Protein AF-A0A9X6AB47-F1 (afdb_monomer_lite)

Radius of gyration: 15.02 Å; chains: 1; bounding box: 34×23×43 Å

Secondary structure (DSSP, 8-state):
-TTT--HHHHHHHHHHHHHHH-TT----TT-HHHHHTTSSHHHHHHHTT--HHHHHHTTHHHHHHHHHHGGGG-S--

Foldseek 3Di:
DVVPDDPVLVVLQVLLVCLVPPPPDDADPVNCVCVVVVHCQSVVCSVVNHDSVVSVVPCVVVVVVVVVVCVVVDPDD

Sequence (77 aa):
DRAAYDPVRTGIALLVTAKKVWSGFAWRSDNWIDKLTGSAKVRTMIDAGATTDEIVAAWQDELKAFQRIRKEYLLYG

Structure (mmCIF, N/CA/C/O backbone):
data_AF-A0A9X6AB47-F1
#
_entry.id   AF-A0A9X6AB47-F1
#
loop_
_atom_site.group_PDB
_atom_site.id
_atom_site.type_symbol
_atom_site.label_atom_id
_atom_site.label_alt_id
_atom_site.label_comp_id
_atom_site.label_asym_id
_atom_site.label_entity_id
_atom_site.label_seq_id
_atom_site.pdbx_PDB_ins_code
_atom_site.Cartn_x
_atom_site.Cartn_y
_atom_site.Cartn_z
_atom_site.occupancy
_atom_site.B_iso_or_equiv
_atom_site.auth_seq_id
_atom_site.auth_comp_id
_atom_site.auth_asym_id
_atom_site.auth_atom_id
_atom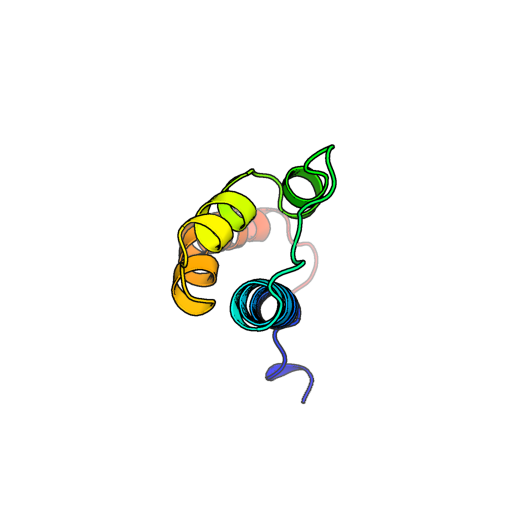_site.pdbx_PDB_model_num
ATOM 1 N N . ASP A 1 1 ? -21.600 -3.459 -4.840 1.00 78.62 1 ASP A N 1
ATOM 2 C CA . ASP A 1 1 ? -21.950 -3.674 -3.425 1.00 78.62 1 ASP A CA 1
ATOM 3 C C . ASP A 1 1 ? -20.891 -2.997 -2.560 1.00 78.62 1 ASP A C 1
ATOM 5 O O . ASP A 1 1 ? -19.710 -3.192 -2.820 1.00 78.62 1 ASP A O 1
ATOM 9 N N . ARG A 1 2 ? -21.295 -2.151 -1.605 1.00 76.94 2 ARG A N 1
ATOM 10 C CA . ARG A 1 2 ? -20.362 -1.435 -0.716 1.00 76.94 2 ARG A CA 1
ATOM 11 C C . ARG A 1 2 ? -19.700 -2.369 0.298 1.00 76.94 2 ARG A C 1
ATOM 13 O O . ARG A 1 2 ? -18.581 -2.088 0.702 1.00 76.94 2 ARG A O 1
ATOM 20 N N . ALA A 1 3 ? -20.362 -3.462 0.676 1.00 85.56 3 ALA A N 1
ATOM 21 C CA . ALA A 1 3 ? -19.812 -4.448 1.601 1.00 85.56 3 ALA A CA 1
ATOM 22 C C . ALA A 1 3 ? -18.759 -5.352 0.937 1.00 85.56 3 ALA A C 1
ATOM 24 O O . ALA A 1 3 ? -17.891 -5.886 1.618 1.00 85.56 3 ALA A O 1
ATOM 25 N N . ALA A 1 4 ? -18.811 -5.497 -0.390 1.00 87.56 4 ALA A N 1
ATOM 26 C CA . ALA A 1 4 ? -17.886 -6.338 -1.151 1.00 87.56 4 ALA A CA 1
ATOM 27 C C . ALA A 1 4 ? -16.639 -5.594 -1.665 1.00 87.56 4 ALA A C 1
ATOM 29 O O . ALA A 1 4 ? -15.68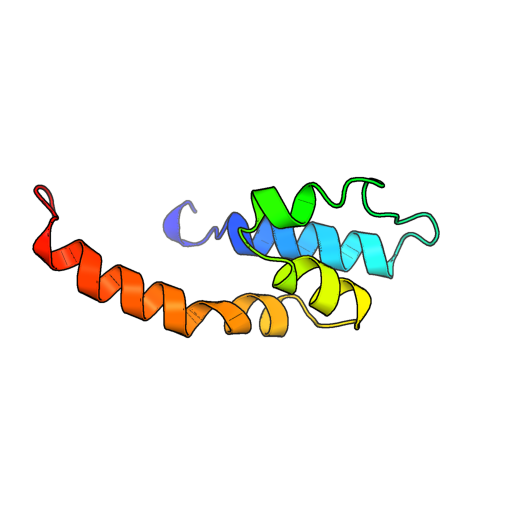8 -6.229 -2.116 1.00 87.56 4 A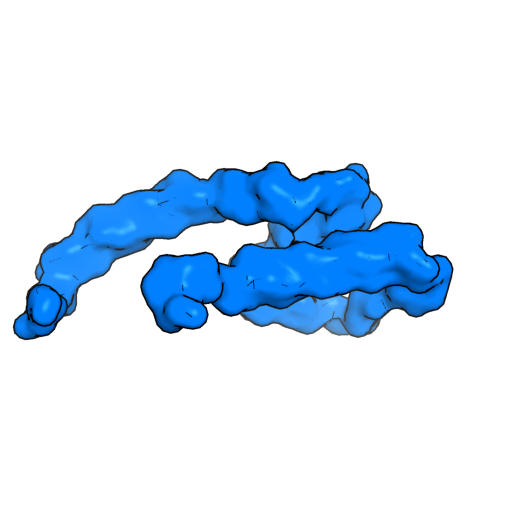LA A O 1
ATOM 30 N N . TYR A 1 5 ? -16.644 -4.257 -1.660 1.00 90.44 5 TYR A N 1
ATOM 31 C CA . TYR A 1 5 ? -15.564 -3.459 -2.237 1.00 90.44 5 TYR A CA 1
ATOM 32 C C . TYR A 1 5 ? -14.502 -3.098 -1.194 1.00 90.44 5 TYR A C 1
ATOM 34 O O . TYR A 1 5 ? -14.787 -2.377 -0.239 1.00 90.44 5 TYR A O 1
ATOM 42 N N . ASP A 1 6 ? -13.263 -3.539 -1.426 1.00 92.44 6 ASP A N 1
ATOM 43 C CA . ASP A 1 6 ? -12.088 -3.120 -0.659 1.00 92.44 6 ASP A CA 1
ATOM 44 C C . ASP A 1 6 ? -11.284 -2.064 -1.452 1.00 92.44 6 ASP A C 1
ATOM 46 O O . ASP A 1 6 ? -10.571 -2.405 -2.410 1.00 92.44 6 ASP A O 1
ATOM 50 N N . PRO A 1 7 ? -11.381 -0.770 -1.089 1.00 92.81 7 PRO A N 1
ATOM 51 C CA . PRO A 1 7 ? -10.687 0.301 -1.798 1.00 92.81 7 PRO A CA 1
ATOM 52 C C . PRO A 1 7 ? -9.162 0.237 -1.655 1.00 92.81 7 PRO A C 1
ATOM 54 O O . PRO A 1 7 ? -8.449 0.582 -2.598 1.00 92.81 7 PRO A O 1
ATOM 57 N N . VAL A 1 8 ? -8.645 -0.211 -0.506 1.00 92.31 8 VAL A N 1
ATOM 58 C CA . VAL A 1 8 ? -7.197 -0.249 -0.249 1.00 92.31 8 VAL A CA 1
ATOM 59 C C . VAL A 1 8 ? -6.563 -1.357 -1.078 1.00 92.31 8 VAL A C 1
ATOM 61 O O . VAL A 1 8 ? -5.587 -1.116 -1.793 1.00 92.31 8 VAL A O 1
ATOM 64 N N . ARG A 1 9 ? -7.171 -2.549 -1.069 1.00 95.19 9 ARG A N 1
ATOM 65 C CA . ARG A 1 9 ? -6.762 -3.658 -1.938 1.00 95.19 9 ARG A CA 1
ATOM 66 C C . ARG A 1 9 ? -6.794 -3.255 -3.409 1.00 95.19 9 ARG A C 1
ATOM 68 O O . ARG A 1 9 ? -5.862 -3.567 -4.145 1.00 95.19 9 ARG A O 1
ATOM 75 N N . THR A 1 10 ? -7.836 -2.539 -3.827 1.00 96.56 10 THR A N 1
ATOM 76 C CA . THR A 1 10 ? -7.981 -2.077 -5.214 1.00 96.56 10 THR A CA 1
ATOM 77 C C . THR A 1 10 ? -6.850 -1.128 -5.613 1.00 96.56 10 THR A C 1
ATOM 79 O O . THR A 1 10 ? -6.224 -1.332 -6.652 1.00 96.56 10 THR A O 1
ATOM 82 N N . GLY A 1 11 ? -6.518 -0.138 -4.778 1.00 96.44 11 GLY A N 1
ATOM 83 C CA . GLY A 1 11 ? -5.399 0.775 -5.041 1.00 96.44 11 GLY A CA 1
ATOM 84 C C . GLY A 1 11 ? -4.058 0.049 -5.194 1.00 96.44 11 GLY A C 1
ATOM 85 O O . GLY A 1 11 ? -3.264 0.368 -6.076 1.00 96.44 11 GLY A O 1
ATOM 86 N N . ILE A 1 12 ? -3.831 -0.989 -4.392 1.00 96.88 12 ILE A N 1
ATOM 87 C CA . ILE A 1 12 ? -2.604 -1.791 -4.452 1.00 96.88 12 ILE A CA 1
ATOM 88 C C . ILE A 1 12 ? -2.583 -2.683 -5.691 1.00 96.88 12 ILE A C 1
ATOM 90 O O . ILE A 1 12 ? -1.550 -2.779 -6.350 1.00 96.88 12 ILE A O 1
ATOM 94 N N . ALA A 1 13 ? -3.718 -3.275 -6.069 1.00 98.00 13 ALA A N 1
ATOM 95 C CA . ALA A 1 13 ? -3.844 -4.023 -7.318 1.00 98.00 13 ALA A CA 1
ATOM 96 C C . ALA A 1 13 ? -3.520 -3.155 -8.543 1.00 98.00 13 ALA A C 1
ATOM 98 O O . ALA A 1 13 ? -2.845 -3.623 -9.463 1.00 98.00 13 ALA A O 1
ATOM 99 N N . LEU A 1 14 ? -3.936 -1.884 -8.542 1.00 98.06 14 LEU A N 1
ATOM 100 C CA . LEU A 1 14 ? -3.594 -0.935 -9.603 1.00 98.06 14 LEU A CA 1
ATOM 101 C C . LEU A 1 14 ? -2.084 -0.685 -9.680 1.00 98.06 14 LEU A C 1
ATOM 103 O O . LEU A 1 14 ? -1.524 -0.742 -10.772 1.00 98.06 14 LEU A O 1
ATOM 107 N N . LEU A 1 15 ? -1.411 -0.466 -8.545 1.00 97.62 15 LEU A N 1
ATOM 108 C CA . LEU A 1 15 ? 0.042 -0.252 -8.512 1.00 97.62 15 LEU A CA 1
ATOM 109 C C . LEU A 1 15 ? 0.823 -1.492 -8.967 1.00 97.62 15 LEU A C 1
ATOM 111 O O . LEU A 1 15 ? 1.719 -1.374 -9.802 1.00 97.62 15 LEU A O 1
ATOM 115 N N . VAL A 1 16 ? 0.455 -2.678 -8.470 1.00 98.25 16 VAL A N 1
ATOM 116 C CA . VAL A 1 16 ? 1.058 -3.959 -8.881 1.00 98.25 16 VAL A CA 1
ATOM 117 C C . VAL A 1 16 ? 0.879 -4.177 -10.385 1.00 98.25 16 VAL A C 1
ATOM 119 O O . VAL A 1 16 ? 1.827 -4.529 -11.087 1.00 98.25 16 VAL A O 1
ATOM 122 N N . THR A 1 17 ? -0.326 -3.924 -10.903 1.00 98.31 17 THR A N 1
ATOM 123 C CA . THR A 1 17 ? -0.620 -4.076 -12.333 1.00 98.31 17 THR A CA 1
ATOM 124 C C . THR A 1 17 ? 0.188 -3.087 -13.163 1.00 98.31 17 THR A C 1
ATOM 126 O O . THR A 1 17 ? 0.829 -3.500 -14.126 1.00 98.31 17 THR A O 1
ATOM 129 N N . ALA A 1 18 ? 0.225 -1.810 -12.773 1.00 97.81 18 ALA A N 1
ATOM 130 C CA . ALA A 1 18 ? 0.997 -0.783 -13.465 1.00 97.81 18 ALA A CA 1
ATOM 131 C C . ALA A 1 18 ? 2.490 -1.138 -13.519 1.00 97.81 18 ALA A C 1
ATOM 133 O O . ALA A 1 18 ? 3.080 -1.090 -14.596 1.00 97.81 18 ALA A O 1
ATOM 134 N N . LYS A 1 19 ? 3.076 -1.587 -12.399 1.00 97.38 19 LYS A N 1
ATOM 135 C CA . LYS A 1 19 ? 4.467 -2.063 -12.342 1.00 97.38 19 LYS A CA 1
ATOM 136 C C . LYS A 1 19 ? 4.723 -3.235 -13.296 1.00 97.38 19 LYS A C 1
ATOM 138 O O . LYS A 1 19 ? 5.790 -3.305 -13.897 1.00 97.38 19 LYS A O 1
ATOM 143 N N . LYS A 1 20 ? 3.759 -4.151 -13.434 1.00 96.81 20 LYS A N 1
ATOM 144 C CA . LYS A 1 20 ? 3.883 -5.351 -14.274 1.00 96.81 20 LYS A CA 1
ATOM 145 C C . LYS A 1 20 ? 3.766 -5.060 -15.770 1.00 96.81 20 LYS A C 1
ATOM 147 O O . LYS A 1 20 ? 4.471 -5.682 -16.558 1.00 96.81 20 LYS A O 1
ATOM 152 N N . VAL A 1 21 ? 2.842 -4.186 -16.173 1.00 97.81 21 VAL A N 1
ATOM 153 C CA . VAL A 1 21 ? 2.486 -4.007 -17.595 1.00 97.81 21 VAL A CA 1
ATOM 154 C C . VAL A 1 21 ? 3.165 -2.812 -18.253 1.00 97.81 21 VAL A C 1
ATOM 156 O O . VAL A 1 21 ? 3.215 -2.747 -19.479 1.00 97.81 21 VAL A O 1
ATOM 159 N N . TRP A 1 22 ? 3.681 -1.863 -17.470 1.00 97.69 22 TRP A N 1
ATOM 160 C CA . TRP A 1 22 ? 4.280 -0.643 -17.995 1.00 97.69 22 TRP A CA 1
ATOM 161 C C . TRP A 1 22 ? 5.761 -0.544 -17.631 1.00 97.69 22 TRP A C 1
ATOM 163 O O . TRP A 1 22 ? 6.129 -0.308 -16.483 1.00 97.69 22 TRP A O 1
ATOM 173 N N . SER A 1 23 ? 6.624 -0.652 -18.642 1.00 95.44 23 SER A N 1
ATOM 174 C CA . SER A 1 23 ? 8.083 -0.543 -18.490 1.00 95.44 23 SER A CA 1
ATOM 175 C C . SER A 1 23 ? 8.560 0.834 -18.016 1.00 95.44 23 SER A C 1
ATOM 177 O O . SER A 1 23 ? 9.656 0.942 -17.476 1.00 95.44 23 SER A O 1
ATOM 179 N N . GLY A 1 24 ? 7.748 1.879 -18.199 1.00 96.94 24 GLY A N 1
ATOM 180 C CA . GLY A 1 24 ? 8.032 3.237 -17.731 1.00 96.94 24 GLY A CA 1
ATOM 181 C C . GLY A 1 24 ? 7.594 3.509 -16.292 1.00 96.94 24 GLY A C 1
ATOM 182 O O . GLY A 1 24 ? 7.694 4.650 -15.845 1.00 96.94 24 GLY A O 1
ATOM 183 N N . PHE A 1 25 ? 7.090 2.502 -15.572 1.00 97.19 25 PHE A N 1
ATOM 184 C CA . PHE A 1 25 ? 6.684 2.675 -14.185 1.00 97.19 25 PHE A CA 1
ATOM 185 C C . PHE A 1 25 ? 7.863 3.157 -13.332 1.00 97.19 25 PHE A C 1
ATOM 187 O O . PHE A 1 25 ? 8.881 2.475 -13.200 1.00 97.19 25 PHE A O 1
ATOM 194 N N . ALA A 1 26 ? 7.680 4.304 -12.685 1.00 97.12 26 ALA A N 1
ATOM 195 C CA . ALA A 1 26 ? 8.617 4.850 -11.722 1.00 97.12 26 ALA A CA 1
ATOM 196 C C . ALA A 1 26 ? 7.858 5.436 -10.533 1.00 97.12 26 ALA A C 1
ATOM 198 O O . ALA A 1 26 ? 6.821 6.087 -10.685 1.00 97.12 26 ALA A O 1
ATOM 199 N N . TRP A 1 27 ? 8.403 5.232 -9.337 1.00 97.50 27 TRP A N 1
ATOM 200 C CA . TRP A 1 27 ? 7.975 5.990 -8.172 1.00 97.50 27 TRP A CA 1
ATOM 201 C C . TRP A 1 27 ? 8.373 7.456 -8.337 1.00 97.50 27 TRP A C 1
ATOM 203 O O . TRP A 1 27 ? 9.345 7.784 -9.020 1.00 97.50 27 TRP A O 1
ATOM 213 N N . ARG A 1 28 ? 7.643 8.350 -7.669 1.00 97.38 28 ARG A N 1
ATOM 214 C CA . ARG A 1 28 ? 8.109 9.729 -7.499 1.00 97.38 28 ARG A CA 1
ATOM 215 C C . ARG A 1 28 ? 9.476 9.712 -6.810 1.00 97.38 28 ARG A C 1
ATOM 217 O O . ARG A 1 28 ? 9.687 8.920 -5.895 1.00 97.38 28 ARG A O 1
ATOM 224 N N . SER A 1 29 ? 10.370 10.614 -7.207 1.00 97.12 29 SER A N 1
ATOM 225 C CA . SER A 1 29 ? 11.740 10.696 -6.675 1.00 97.12 29 SER A CA 1
ATOM 226 C C . SER A 1 29 ? 11.808 10.931 -5.162 1.00 97.12 29 SER A C 1
ATOM 228 O O . SER A 1 29 ? 12.799 10.586 -4.528 1.00 97.12 29 SER A O 1
ATOM 230 N N . ASP A 1 30 ? 10.749 11.489 -4.575 1.00 97.19 30 ASP A N 1
ATOM 231 C CA . ASP A 1 30 ? 10.606 11.730 -3.139 1.00 97.19 30 ASP A CA 1
ATOM 232 C C . ASP A 1 30 ? 10.040 10.532 -2.359 1.00 97.19 30 ASP A C 1
ATOM 23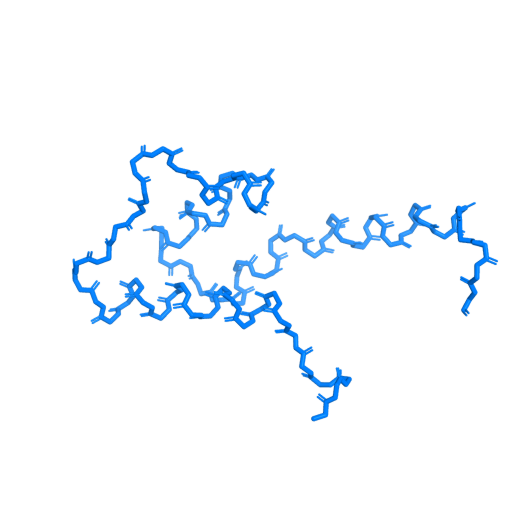4 O O . ASP A 1 30 ? 9.815 10.647 -1.153 1.00 97.19 30 ASP A O 1
ATOM 238 N N . ASN A 1 31 ? 9.769 9.407 -3.033 1.00 96.19 31 ASN A N 1
ATOM 239 C CA . ASN A 1 31 ? 9.106 8.228 -2.476 1.00 96.19 31 ASN A CA 1
ATOM 240 C C . ASN A 1 31 ? 7.848 8.582 -1.666 1.00 96.19 31 ASN A C 1
ATOM 242 O O . ASN A 1 31 ? 7.562 7.959 -0.645 1.00 96.19 31 ASN A O 1
ATOM 246 N N . TRP A 1 32 ? 7.065 9.573 -2.118 1.00 97.25 32 TRP A N 1
ATOM 247 C CA . TRP A 1 32 ? 5.873 10.035 -1.393 1.00 97.25 32 TRP A CA 1
ATOM 248 C C . TRP A 1 32 ? 4.867 8.918 -1.071 1.00 97.25 32 TRP A C 1
ATOM 250 O O . TRP A 1 32 ? 4.118 9.017 -0.099 1.00 97.25 32 TRP A O 1
ATOM 260 N N . ILE A 1 33 ? 4.875 7.837 -1.855 1.00 97.38 33 ILE A N 1
ATOM 261 C CA . ILE A 1 33 ? 4.084 6.635 -1.586 1.00 97.38 33 ILE A CA 1
ATOM 262 C C . ILE A 1 33 ? 4.311 6.097 -0.168 1.00 97.38 33 ILE A C 1
ATOM 264 O O . ILE A 1 33 ? 3.338 5.745 0.485 1.00 97.38 33 ILE A O 1
ATOM 268 N N . ASP A 1 34 ? 5.539 6.152 0.354 1.00 97.38 34 ASP A N 1
ATOM 269 C CA . ASP A 1 34 ? 5.872 5.645 1.688 1.00 97.38 34 ASP A CA 1
ATOM 270 C C . ASP A 1 34 ? 5.141 6.437 2.783 1.00 97.38 34 ASP A C 1
ATOM 272 O O . ASP A 1 34 ? 4.758 5.884 3.812 1.00 97.38 34 ASP A O 1
ATOM 276 N N . LYS A 1 35 ? 4.889 7.732 2.547 1.00 96.94 35 LYS A N 1
ATOM 277 C CA . LYS A 1 35 ? 4.098 8.576 3.454 1.00 96.94 35 LYS A CA 1
ATOM 278 C C . LYS A 1 35 ? 2.611 8.271 3.353 1.00 96.94 35 LYS A C 1
ATOM 280 O O . LYS A 1 35 ? 1.927 8.271 4.370 1.00 96.94 35 LYS A O 1
ATOM 285 N N . LEU A 1 36 ? 2.116 7.995 2.145 1.00 94.81 36 LEU A N 1
ATOM 286 C CA . LEU A 1 36 ? 0.721 7.612 1.930 1.00 94.81 36 LEU A CA 1
ATOM 287 C C . LEU A 1 36 ? 0.404 6.255 2.576 1.00 94.81 36 LEU A C 1
ATOM 289 O O . LEU A 1 36 ? -0.669 6.089 3.147 1.00 94.81 36 LEU A O 1
ATOM 293 N N . THR A 1 37 ? 1.335 5.300 2.510 1.00 93.62 37 THR A N 1
ATOM 294 C CA . THR A 1 37 ? 1.176 3.947 3.070 1.00 93.62 37 THR A CA 1
ATOM 295 C C . THR A 1 37 ? 1.705 3.809 4.498 1.00 93.62 37 THR A C 1
ATOM 297 O O . THR A 1 37 ? 1.673 2.715 5.055 1.00 93.62 37 THR A O 1
ATOM 300 N N . GLY A 1 38 ? 2.217 4.892 5.091 1.00 93.31 38 GLY A N 1
ATOM 301 C CA . GLY A 1 38 ? 2.746 4.929 6.459 1.00 93.31 38 GLY A CA 1
ATOM 302 C C . GLY A 1 38 ? 4.051 4.152 6.679 1.00 93.31 38 GLY A C 1
ATOM 303 O O . GLY A 1 38 ? 4.523 4.059 7.808 1.00 93.31 38 GLY A O 1
ATOM 304 N N . SER A 1 39 ? 4.638 3.579 5.627 1.00 94.50 39 SER A N 1
ATOM 305 C CA . SER A 1 39 ? 5.910 2.853 5.652 1.00 94.50 39 SER A CA 1
ATOM 306 C C . SER A 1 39 ? 6.429 2.612 4.232 1.00 94.50 39 SER A C 1
ATOM 308 O O . SER A 1 39 ? 5.668 2.674 3.266 1.00 94.50 39 SER A O 1
ATOM 310 N N . ALA A 1 40 ? 7.701 2.224 4.112 1.00 97.00 40 ALA A N 1
ATOM 311 C CA . ALA A 1 40 ? 8.299 1.806 2.842 1.00 97.00 40 ALA A CA 1
ATOM 312 C C . ALA A 1 40 ? 7.832 0.425 2.337 1.00 97.00 40 ALA A C 1
ATOM 314 O O . ALA A 1 40 ? 8.167 0.034 1.222 1.00 97.00 40 ALA A O 1
ATOM 315 N N . LYS A 1 41 ? 7.074 -0.330 3.145 1.00 95.94 41 LYS A N 1
ATOM 316 C CA . LYS A 1 41 ? 6.804 -1.759 2.928 1.00 95.94 41 LYS A CA 1
ATOM 317 C C . LYS A 1 41 ? 6.056 -2.039 1.624 1.00 95.94 41 LYS A C 1
ATOM 319 O O . LYS A 1 41 ? 6.433 -2.941 0.888 1.00 95.94 41 LYS A O 1
ATOM 324 N N . VAL A 1 42 ? 5.032 -1.245 1.306 1.00 96.19 42 VAL A N 1
ATOM 325 C CA . VAL A 1 42 ? 4.257 -1.409 0.062 1.00 96.19 42 VAL A CA 1
ATOM 326 C C . VAL A 1 42 ? 5.149 -1.198 -1.160 1.00 96.19 42 VAL A C 1
ATOM 328 O O . VAL A 1 42 ? 5.176 -2.042 -2.052 1.00 96.19 42 VAL A O 1
ATOM 331 N N . ARG A 1 43 ? 5.917 -0.102 -1.184 1.00 97.81 43 ARG A N 1
ATOM 332 C CA . ARG A 1 43 ? 6.826 0.222 -2.287 1.00 97.81 43 ARG A CA 1
ATOM 333 C C . ARG A 1 43 ? 7.860 -0.879 -2.505 1.00 97.81 43 ARG A C 1
ATOM 335 O O . ARG A 1 43 ? 7.998 -1.369 -3.622 1.00 97.81 43 ARG A O 1
ATOM 342 N N . THR A 1 44 ? 8.556 -1.288 -1.444 1.00 98.00 44 THR A N 1
ATOM 343 C CA . THR A 1 44 ? 9.636 -2.279 -1.549 1.00 98.00 44 THR A CA 1
ATOM 344 C C . THR A 1 44 ? 9.120 -3.662 -1.932 1.00 98.00 44 THR A C 1
ATOM 346 O O . THR A 1 44 ? 9.775 -4.345 -2.712 1.00 98.00 44 THR A O 1
ATOM 349 N N . MET A 1 45 ? 7.939 -4.066 -1.457 1.00 98.25 45 MET A N 1
ATOM 350 C CA . MET A 1 45 ? 7.321 -5.331 -1.863 1.00 98.25 45 MET A CA 1
ATOM 351 C C . MET A 1 45 ? 6.892 -5.320 -3.335 1.00 98.25 45 MET A C 1
ATOM 353 O O . MET A 1 45 ? 7.131 -6.300 -4.037 1.00 98.25 45 MET A O 1
ATOM 357 N N . ILE A 1 46 ? 6.319 -4.217 -3.830 1.00 97.81 46 ILE A N 1
ATOM 358 C CA . ILE A 1 46 ? 5.980 -4.074 -5.256 1.00 97.81 46 ILE A CA 1
ATOM 359 C C . ILE A 1 46 ? 7.247 -4.119 -6.117 1.00 97.81 46 ILE A C 1
ATOM 361 O O . ILE A 1 46 ? 7.270 -4.802 -7.140 1.00 97.81 46 ILE A O 1
ATOM 365 N N . ASP A 1 47 ? 8.315 -3.433 -5.703 1.00 97.75 47 ASP A N 1
ATOM 366 C CA . ASP A 1 47 ? 9.599 -3.477 -6.410 1.00 97.75 47 ASP A CA 1
ATOM 367 C C . ASP A 1 47 ? 10.238 -4.875 -6.381 1.00 97.75 47 ASP A C 1
ATOM 369 O O . ASP A 1 47 ? 10.883 -5.262 -7.352 1.00 97.75 47 ASP A O 1
ATOM 373 N N . ALA A 1 48 ? 10.006 -5.649 -5.317 1.00 97.81 48 ALA A N 1
ATOM 374 C CA . ALA A 1 48 ? 10.423 -7.045 -5.198 1.00 97.81 48 ALA A CA 1
ATOM 375 C C . ALA A 1 48 ? 9.519 -8.036 -5.963 1.00 97.81 48 ALA A C 1
ATOM 377 O O . ALA A 1 48 ? 9.796 -9.233 -5.964 1.00 97.81 48 ALA A O 1
ATOM 378 N N . GLY A 1 49 ? 8.453 -7.563 -6.618 1.00 97.25 49 GLY A N 1
ATOM 379 C CA . GLY A 1 49 ? 7.554 -8.397 -7.419 1.00 97.25 49 GLY A CA 1
ATOM 380 C C . GLY A 1 49 ? 6.470 -9.130 -6.626 1.00 97.25 49 GLY A C 1
ATOM 381 O O . GLY A 1 49 ? 5.866 -10.060 -7.160 1.00 97.25 49 GLY A O 1
ATOM 382 N N . ALA A 1 50 ? 6.202 -8.722 -5.384 1.00 98.12 50 ALA A N 1
ATOM 383 C CA . ALA A 1 50 ? 5.130 -9.301 -4.584 1.00 98.12 50 ALA A CA 1
ATOM 384 C C . ALA A 1 50 ? 3.750 -9.072 -5.226 1.00 98.12 50 ALA A C 1
ATOM 386 O O . ALA A 1 50 ? 3.458 -8.033 -5.828 1.00 98.12 50 ALA A O 1
AT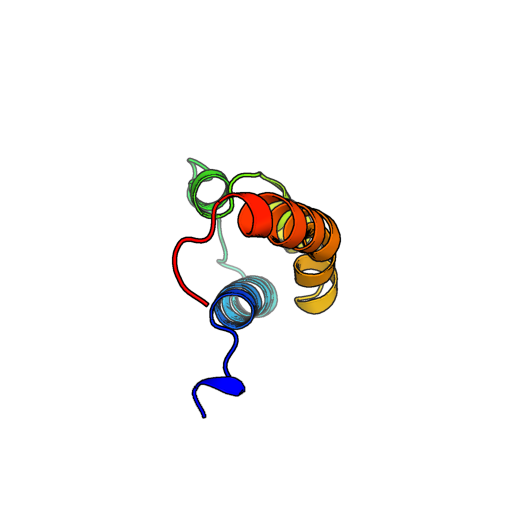OM 387 N N . THR A 1 51 ? 2.875 -10.051 -5.052 1.00 98.00 51 THR A N 1
ATOM 388 C CA . THR A 1 51 ? 1.475 -10.003 -5.467 1.00 98.00 51 THR A CA 1
ATOM 389 C C . THR A 1 51 ? 0.651 -9.090 -4.559 1.00 98.00 51 THR A C 1
ATOM 391 O O . THR A 1 51 ? 1.015 -8.799 -3.418 1.00 98.00 51 THR A O 1
ATOM 394 N N . THR A 1 52 ? -0.521 -8.666 -5.040 1.00 97.38 52 THR A N 1
ATOM 395 C CA . THR A 1 52 ? -1.478 -7.900 -4.227 1.00 97.38 52 THR A CA 1
ATOM 396 C C . THR A 1 52 ? -1.840 -8.626 -2.931 1.00 97.38 52 THR A C 1
ATOM 398 O O . THR A 1 52 ? -1.957 -7.974 -1.899 1.00 97.38 52 THR A O 1
ATOM 401 N N . ASP A 1 53 ? -1.987 -9.952 -2.959 1.00 96.88 53 ASP A N 1
ATOM 402 C CA . ASP A 1 53 ? -2.328 -10.743 -1.773 1.00 96.88 53 ASP A CA 1
ATOM 403 C C . ASP A 1 53 ? -1.215 -10.756 -0.731 1.00 96.88 53 ASP A C 1
ATOM 405 O O . ASP A 1 53 ? -1.486 -10.539 0.448 1.00 96.88 53 ASP A O 1
ATOM 409 N N . GLU A 1 54 ? 0.035 -10.940 -1.154 1.00 97.69 54 GLU A N 1
ATOM 410 C CA 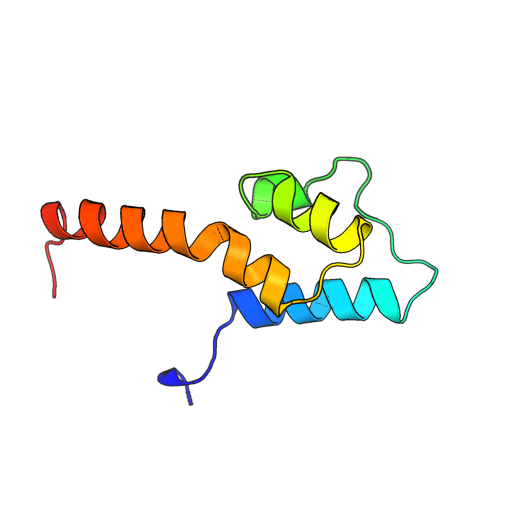. GLU A 1 54 ? 1.189 -10.912 -0.249 1.00 97.69 54 GLU A CA 1
ATOM 411 C C . GLU A 1 54 ? 1.358 -9.538 0.394 1.00 97.69 54 GLU A C 1
ATOM 413 O O . GLU A 1 54 ? 1.581 -9.436 1.600 1.00 97.69 54 GLU A O 1
ATOM 418 N N . ILE A 1 55 ? 1.197 -8.477 -0.401 1.00 96.38 55 ILE A N 1
ATOM 419 C CA . ILE A 1 55 ? 1.244 -7.101 0.087 1.00 96.38 55 ILE A CA 1
ATOM 420 C C . ILE A 1 55 ? 0.130 -6.902 1.125 1.00 96.38 55 ILE A C 1
ATOM 422 O O . ILE A 1 55 ? 0.431 -6.516 2.251 1.00 96.38 55 ILE A O 1
ATOM 426 N N . VAL A 1 56 ? -1.121 -7.266 0.805 1.00 95.00 56 VAL A N 1
ATOM 427 C CA . VAL A 1 56 ? -2.283 -7.140 1.710 1.00 95.00 56 VAL A CA 1
ATOM 428 C C . VAL A 1 56 ? -2.156 -7.934 2.993 1.00 95.00 56 VAL A C 1
ATOM 430 O O . VAL A 1 56 ? -2.511 -7.420 4.058 1.00 95.00 56 VAL A O 1
ATOM 433 N N . ALA A 1 57 ? -1.624 -9.149 2.920 1.00 94.38 57 ALA A N 1
ATOM 434 C CA . ALA A 1 57 ? -1.368 -9.975 4.089 1.00 94.38 57 ALA A CA 1
ATOM 435 C C . ALA A 1 57 ? -0.394 -9.296 5.065 1.00 94.38 57 ALA A C 1
ATOM 437 O O . ALA A 1 57 ? -0.526 -9.452 6.280 1.00 94.38 57 ALA A O 1
ATOM 438 N N . ALA A 1 58 ? 0.538 -8.486 4.558 1.00 92.19 58 ALA A N 1
ATOM 439 C CA . ALA A 1 58 ? 1.653 -7.966 5.331 1.00 92.19 58 ALA A CA 1
ATOM 440 C C . ALA A 1 58 ? 1.284 -6.938 6.421 1.00 92.19 58 ALA A C 1
ATOM 442 O O . ALA A 1 58 ? 2.136 -6.662 7.268 1.00 92.19 58 ALA A O 1
ATOM 443 N N . TRP A 1 59 ? 0.070 -6.375 6.429 1.00 87.81 59 TRP A N 1
ATOM 444 C CA . TRP A 1 59 ? -0.424 -5.484 7.500 1.00 87.81 59 TRP A CA 1
ATOM 445 C C . TRP A 1 59 ? -1.673 -6.012 8.216 1.00 87.81 59 TRP A C 1
ATOM 447 O O . TRP A 1 59 ? -2.247 -5.313 9.054 1.00 87.81 59 TRP A O 1
ATOM 457 N N . GLN A 1 60 ? -2.127 -7.236 7.918 1.00 91.19 60 GLN A N 1
ATOM 458 C CA . GLN A 1 60 ? -3.349 -7.765 8.539 1.00 91.19 60 GLN A CA 1
ATOM 459 C C . GLN A 1 60 ? -3.212 -7.917 10.051 1.00 91.19 60 GLN A C 1
ATOM 461 O O . GLN A 1 60 ? -4.179 -7.708 10.779 1.00 91.19 60 GLN A O 1
ATOM 466 N N . ASP A 1 61 ? -2.023 -8.249 10.545 1.00 91.38 61 ASP A N 1
ATOM 467 C CA . ASP A 1 61 ? -1.815 -8.437 11.979 1.00 91.38 61 ASP A CA 1
ATOM 468 C C . ASP A 1 61 ? -1.793 -7.110 12.744 1.00 91.38 61 ASP A C 1
ATOM 470 O O . ASP A 1 61 ? -2.397 -7.007 13.815 1.00 91.38 61 ASP A O 1
ATOM 474 N N . GLU A 1 62 ? -1.210 -6.063 12.158 1.00 90.31 62 GLU A N 1
ATOM 475 C CA . GLU A 1 62 ? -1.279 -4.693 12.681 1.00 90.31 62 GLU A CA 1
ATOM 476 C C . GLU A 1 62 ? -2.720 -4.167 12.659 1.00 90.31 62 GLU A C 1
ATOM 478 O O . GLU A 1 62 ? -3.191 -3.605 13.648 1.00 90.31 62 GLU A O 1
ATOM 483 N N . LEU A 1 63 ? -3.468 -4.427 11.579 1.00 92.12 63 LEU A N 1
ATOM 484 C CA . LEU A 1 63 ? -4.882 -4.067 11.484 1.00 92.12 63 LEU A CA 1
ATOM 485 C C . LEU A 1 63 ? -5.718 -4.774 12.558 1.00 92.12 63 LEU A C 1
ATOM 487 O O . LEU A 1 63 ? -6.525 -4.128 13.225 1.00 92.12 63 LEU A O 1
ATOM 491 N N . LYS A 1 64 ? -5.510 -6.078 12.781 1.00 95.50 64 LYS A N 1
ATOM 492 C CA . LYS A 1 64 ? -6.168 -6.824 13.868 1.00 95.50 64 LYS A CA 1
ATOM 493 C C . LYS A 1 64 ? -5.795 -6.258 15.239 1.00 95.50 64 LYS A C 1
ATOM 495 O O . LYS A 1 64 ? -6.651 -6.164 16.117 1.00 95.50 64 LYS A O 1
ATOM 500 N N . ALA A 1 65 ? -4.534 -5.878 15.448 1.00 96.00 65 ALA A N 1
ATOM 501 C CA . ALA A 1 65 ? -4.099 -5.233 16.684 1.00 96.00 65 ALA A CA 1
ATOM 502 C C . ALA A 1 65 ? -4.816 -3.893 16.898 1.00 96.00 65 ALA A C 1
ATOM 504 O O . ALA A 1 65 ? -5.427 -3.696 17.948 1.00 96.00 65 ALA A O 1
ATOM 505 N N . PHE A 1 66 ? -4.854 -3.033 15.881 1.00 95.12 66 PHE A N 1
ATOM 506 C CA . PHE A 1 66 ? -5.575 -1.764 15.928 1.00 95.12 66 PHE A CA 1
ATOM 507 C C . PHE A 1 66 ? -7.080 -1.953 16.161 1.00 95.12 66 PHE A C 1
ATOM 509 O O . PHE A 1 66 ? -7.680 -1.258 16.976 1.00 95.12 66 PHE A O 1
ATOM 516 N N . GLN A 1 67 ? -7.701 -2.935 15.503 1.00 95.75 67 GLN A N 1
ATOM 517 C CA . GLN A 1 67 ? -9.111 -3.274 15.703 1.00 95.75 67 GLN A CA 1
ATOM 518 C C . GLN A 1 67 ? -9.427 -3.738 17.129 1.00 95.75 67 GLN A C 1
ATOM 520 O O . GLN A 1 67 ? -10.565 -3.564 17.563 1.00 95.75 67 GLN A O 1
ATOM 525 N N . ARG A 1 68 ? -8.467 -4.329 17.853 1.00 96.69 68 ARG A N 1
ATOM 526 C CA . ARG A 1 68 ? -8.616 -4.646 19.282 1.00 96.69 68 ARG A CA 1
ATOM 527 C C . ARG A 1 68 ? -8.530 -3.379 20.126 1.00 96.69 68 ARG A C 1
ATOM 529 O O . ARG A 1 68 ? -9.473 -3.110 20.858 1.00 96.69 68 ARG A O 1
ATOM 536 N N . ILE A 1 69 ? -7.476 -2.584 19.940 1.00 97.25 69 ILE A N 1
ATOM 537 C CA . ILE A 1 69 ? -7.236 -1.342 20.695 1.00 97.25 69 ILE A CA 1
ATOM 538 C C . ILE A 1 69 ? -8.406 -0.370 20.537 1.00 97.25 69 ILE A C 1
ATOM 540 O O . ILE A 1 69 ? -8.925 0.151 21.517 1.00 97.25 69 ILE A O 1
ATOM 544 N N . ARG A 1 70 ? -8.887 -0.155 19.304 1.00 96.94 70 ARG A N 1
ATOM 545 C CA . ARG A 1 70 ? -9.935 0.840 19.043 1.00 96.94 70 ARG A CA 1
ATOM 546 C C . ARG A 1 70 ? -11.227 0.570 19.817 1.00 96.94 70 ARG A C 1
ATOM 548 O O . ARG A 1 70 ? -11.940 1.523 20.093 1.00 96.94 70 ARG A O 1
ATOM 555 N N . LYS A 1 71 ? -11.530 -0.693 20.165 1.00 96.25 71 LYS A N 1
ATOM 556 C CA . LYS A 1 71 ? -12.762 -1.065 20.887 1.00 96.25 71 LYS A CA 1
ATOM 557 C C . LYS A 1 71 ? -12.867 -0.391 22.252 1.00 96.25 71 LYS A C 1
ATOM 559 O O . LYS A 1 71 ? -13.978 -0.111 22.675 1.00 96.25 71 LYS A O 1
ATOM 564 N N . GLU A 1 72 ? -11.740 -0.102 22.897 1.00 96.56 72 GLU A N 1
ATOM 565 C CA . GLU A 1 72 ? -11.695 0.583 24.197 1.00 96.56 72 GLU A CA 1
ATOM 566 C C . GLU A 1 72 ? -12.131 2.054 24.107 1.00 96.56 72 GLU A C 1
ATOM 568 O O . GLU A 1 72 ? -12.483 2.660 25.113 1.00 96.56 72 GLU A O 1
ATOM 573 N N . TYR A 1 73 ? -12.145 2.618 22.897 1.00 96.25 73 TYR A N 1
ATOM 574 C CA . TYR A 1 73 ? -12.378 4.040 22.652 1.00 96.25 73 TYR A CA 1
ATOM 575 C C . TYR A 1 73 ? -13.600 4.315 21.760 1.00 96.25 73 TYR A C 1
ATOM 577 O O . TYR A 1 73 ? -13.861 5.469 21.416 1.00 96.25 73 TYR A O 1
ATOM 585 N N . LEU A 1 74 ? -14.350 3.285 21.344 1.00 95.81 74 LEU A N 1
ATOM 586 C CA . LEU A 1 74 ? -15.543 3.469 20.512 1.00 95.81 74 LEU A CA 1
ATOM 587 C C . LEU A 1 74 ? -16.691 4.059 21.340 1.00 95.81 74 LEU A C 1
ATOM 589 O O . LEU A 1 74 ? -17.127 3.466 22.321 1.00 95.81 74 LEU A O 1
ATOM 593 N N . LEU A 1 75 ? -17.221 5.200 20.895 1.00 95.88 75 LEU A N 1
ATOM 594 C CA . LEU A 1 75 ? -18.433 5.815 21.458 1.00 95.88 75 LEU A CA 1
ATOM 595 C C . LEU A 1 75 ? -19.716 5.368 20.742 1.00 95.88 75 LEU A C 1
ATOM 597 O O . LEU A 1 75 ? -20.813 5.578 21.250 1.00 95.88 75 LEU A O 1
ATOM 601 N N . TYR A 1 76 ? -19.572 4.756 19.565 1.00 91.44 76 TYR A N 1
ATOM 602 C CA . TYR A 1 76 ? -20.671 4.286 18.729 1.00 91.44 76 TYR A CA 1
ATOM 603 C C . TYR A 1 76 ? -20.349 2.884 18.209 1.00 91.44 76 TYR A C 1
ATOM 605 O O . TYR A 1 76 ? -19.203 2.613 17.830 1.00 91.44 76 TYR A O 1
ATOM 613 N N . GLY A 1 77 ? -21.359 2.014 18.232 1.00 77.56 77 GLY A N 1
ATOM 614 C CA . GLY A 1 77 ? -21.335 0.664 17.665 1.00 77.56 77 GLY A CA 1
ATOM 615 C C . GLY A 1 77 ? -21.990 0.606 16.297 1.00 77.56 77 GLY A C 1
ATOM 616 O O . GLY A 1 77 ? -22.866 1.460 16.032 1.00 77.56 77 GLY A O 1
#

pLDDT: mean 94.97, std 4.38, range [76.94, 98.31]